Protein AF-A0A8C5X5Y3-F1 (afdb_monomer)

Solvent-accessible surface area (backbone atoms only — not comparable to full-atom values): 11426 Å² total; per-residue (Å²): 142,80,83,82,82,80,83,82,76,79,90,80,77,85,75,78,73,79,72,77,73,82,59,58,38,45,38,22,39,58,51,40,81,77,48,69,37,29,35,30,43,27,36,36,43,47,67,67,50,96,63,86,67,66,28,32,37,38,39,34,30,53,71,82,45,95,70,74,73,45,78,45,68,84,35,77,61,60,58,51,71,52,66,88,44,61,50,64,34,42,34,36,38,32,37,23,27,22,34,99,76,33,73,24,52,59,22,55,72,33,77,51,63,27,33,74,67,75,76,94,61,78,77,92,72,79,76,74,72,75,69,72,82,73,68,80,80,70,86,78,74,79,84,78,72,100,75,85,72,84,81,78,81,80,87,82,83,88,81,86,87,89,88,88,88,90,89,86,85,85,88,88,91,134

Organism: NCBI:txid2593467

Secondary structure (DSSP, 8-state):
--PPPP----------------PPPPPPPPPEEEEE-SSEEEEE-----SSPP-EEEEEEEESSS--PPEEEEEE-SSEEEEESPPTT-EEEEEEEEE-SS-EEEEPPPEEEEPPPPPPSS--TT-------------TT-----TT---------------------------

Structure (mmCIF, N/CA/C/O backbone):
data_AF-A0A8C5X5Y3-F1
#
_entry.id   AF-A0A8C5X5Y3-F1
#
loop_
_atom_site.group_PDB
_atom_site.id
_atom_site.type_symbol
_atom_site.label_atom_id
_atom_site.label_alt_id
_atom_site.label_comp_id
_atom_site.label_asym_id
_atom_site.label_entity_id
_atom_site.label_seq_id
_atom_site.pdbx_PDB_ins_code
_atom_site.Cartn_x
_atom_site.Cartn_y
_atom_site.Cartn_z
_atom_site.occupancy
_atom_site.B_iso_or_equiv
_atom_site.auth_seq_id
_atom_site.auth_comp_id
_atom_site.auth_asym_id
_atom_site.auth_atom_id
_atom_site.pdbx_PDB_model_num
ATOM 1 N N . MET A 1 1 ? -31.604 24.533 70.862 1.00 50.66 1 MET A N 1
ATOM 2 C CA . MET A 1 1 ? -30.794 24.765 69.651 1.00 50.66 1 MET A CA 1
ATOM 3 C C . MET A 1 1 ? -29.778 23.642 69.563 1.00 50.66 1 MET A C 1
ATOM 5 O O . MET A 1 1 ? -28.799 23.689 70.290 1.00 50.66 1 MET A O 1
ATOM 9 N N . ILE A 1 2 ? -30.052 22.590 68.790 1.00 43.81 2 ILE A N 1
ATOM 10 C CA . ILE A 1 2 ? -29.062 21.547 68.492 1.00 43.81 2 ILE A CA 1
ATOM 11 C C . ILE A 1 2 ? -29.231 21.225 67.013 1.00 43.81 2 ILE A C 1
ATOM 13 O O . ILE A 1 2 ? -30.314 20.869 66.554 1.00 43.81 2 ILE A O 1
ATOM 17 N N . THR A 1 3 ? -28.167 21.519 66.286 1.00 41.16 3 THR A N 1
ATOM 18 C CA . THR A 1 3 ? -28.004 21.475 64.841 1.00 41.16 3 THR A CA 1
ATOM 19 C C . THR A 1 3 ? -28.170 20.058 64.298 1.00 41.16 3 THR A C 1
ATOM 21 O O . THR A 1 3 ? -27.731 19.082 64.906 1.00 41.16 3 THR A O 1
ATOM 24 N N . GLY A 1 4 ? -28.854 19.971 63.154 1.00 41.12 4 GLY A N 1
ATOM 25 C CA . GLY A 1 4 ? -29.191 18.732 62.465 1.00 41.12 4 GLY A CA 1
ATOM 26 C C . GLY A 1 4 ? -27.962 17.932 62.046 1.00 41.12 4 GLY A C 1
ATOM 27 O O . GLY A 1 4 ? -26.943 18.483 61.632 1.00 41.12 4 GLY A O 1
ATOM 28 N N . TRP A 1 5 ? -28.085 16.615 62.174 1.00 52.41 5 TRP A N 1
ATOM 29 C CA . TRP A 1 5 ? -27.067 15.654 61.792 1.00 52.41 5 TRP A CA 1
ATOM 30 C C . TRP A 1 5 ? -27.055 15.482 60.273 1.00 52.41 5 TRP A C 1
ATOM 32 O O . TRP A 1 5 ? -28.081 15.278 59.626 1.00 52.41 5 TRP A O 1
ATOM 42 N N . ILE A 1 6 ? -25.854 15.619 59.732 1.00 46.69 6 ILE A N 1
ATOM 43 C CA . ILE A 1 6 ? -25.475 15.571 58.326 1.00 46.69 6 ILE A CA 1
ATOM 44 C C . ILE A 1 6 ? -25.918 14.243 57.701 1.00 46.69 6 ILE A C 1
ATOM 46 O O . ILE A 1 6 ? -25.515 13.172 58.150 1.00 46.69 6 ILE A O 1
ATOM 50 N N . THR A 1 7 ? -26.723 14.302 56.639 1.00 53.56 7 THR A N 1
ATOM 51 C CA . THR A 1 7 ? -26.965 13.138 55.782 1.00 53.56 7 THR A CA 1
ATOM 52 C C . THR A 1 7 ? -25.706 12.893 54.953 1.00 53.56 7 THR A C 1
ATOM 54 O O . THR A 1 7 ? -25.473 13.550 53.941 1.00 53.56 7 THR A O 1
ATOM 57 N N . LEU A 1 8 ? -24.864 11.965 55.409 1.00 58.19 8 LEU A N 1
ATOM 58 C CA . LEU A 1 8 ? -23.764 11.404 54.628 1.00 58.19 8 LEU A CA 1
ATOM 59 C C . LEU A 1 8 ? -24.373 10.528 53.525 1.00 58.19 8 LEU A C 1
ATOM 61 O O . LEU A 1 8 ? -24.633 9.343 53.721 1.00 58.19 8 LEU A O 1
ATOM 65 N N . ILE A 1 9 ? -24.660 11.123 52.366 1.00 56.59 9 ILE A N 1
ATOM 66 C CA . ILE A 1 9 ? -24.988 10.347 51.170 1.00 56.59 9 ILE A CA 1
ATOM 67 C C . ILE A 1 9 ? -23.663 9.849 50.594 1.00 56.59 9 ILE A C 1
ATOM 69 O O . ILE A 1 9 ? -22.873 10.598 50.025 1.00 56.59 9 ILE A O 1
ATOM 73 N N . GLN A 1 10 ? -23.424 8.565 50.824 1.00 57.56 10 GLN A N 1
ATOM 74 C CA . GLN A 1 10 ? -22.341 7.755 50.292 1.00 57.56 10 GLN A CA 1
ATOM 75 C C . GLN A 1 10 ? -22.272 7.883 48.754 1.00 57.56 10 GLN A C 1
ATOM 77 O O . GLN A 1 10 ? -23.167 7.430 48.041 1.00 57.56 10 GLN A O 1
ATOM 82 N N . VAL A 1 11 ? -21.208 8.512 48.241 1.00 61.44 11 VAL A N 1
ATOM 83 C CA . VAL A 1 11 ? -20.912 8.660 46.804 1.00 61.44 11 VAL A CA 1
ATOM 84 C C . VAL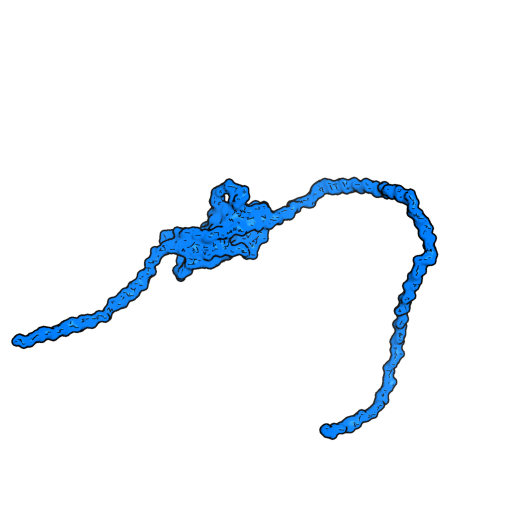 A 1 11 ? -20.383 7.337 46.262 1.00 61.44 11 VAL A C 1
ATOM 86 O O . VAL A 1 11 ? -19.181 7.113 46.276 1.00 61.44 11 VAL A O 1
ATOM 89 N N . HIS A 1 12 ? -21.250 6.437 45.799 1.00 60.22 12 HIS A N 1
ATOM 90 C CA . HIS A 1 12 ? -20.803 5.241 45.075 1.00 60.22 12 HIS A CA 1
ATOM 91 C C . HIS A 1 12 ? -21.733 4.939 43.899 1.00 60.22 12 HIS A C 1
ATOM 93 O O . HIS A 1 12 ? -22.623 4.096 43.970 1.00 60.22 12 HIS A O 1
ATOM 99 N N . HIS A 1 13 ? -21.491 5.644 42.800 1.00 50.34 13 HIS A N 1
ATOM 100 C CA . HIS A 1 13 ? -21.556 5.054 41.469 1.00 50.34 13 HIS A CA 1
ATOM 101 C C . HIS A 1 13 ? -20.656 5.894 40.562 1.00 50.34 13 HIS A C 1
ATOM 103 O O . HIS A 1 13 ? -21.094 6.844 39.916 1.00 50.34 13 HIS A O 1
ATOM 109 N N . THR A 1 14 ? -19.364 5.570 40.551 1.00 48.56 14 THR A N 1
ATOM 110 C CA . THR A 1 14 ? -18.520 5.882 39.400 1.00 48.56 14 THR A CA 1
ATOM 111 C C . THR A 1 14 ? -19.050 5.023 38.264 1.00 48.56 14 THR A C 1
ATOM 113 O O . THR A 1 14 ? -18.725 3.845 38.140 1.00 48.56 14 THR A O 1
ATOM 116 N N . GLN A 1 15 ? -19.962 5.586 37.477 1.00 48.19 15 GLN A N 1
ATOM 117 C CA . GLN A 1 15 ? -20.149 5.086 36.130 1.00 48.19 15 GLN A CA 1
ATOM 118 C C . GLN A 1 15 ? -18.872 5.465 35.387 1.00 48.19 15 GLN A C 1
ATOM 120 O O . GLN A 1 15 ? -18.765 6.566 34.850 1.00 48.19 15 GLN A O 1
ATOM 125 N N . ASP A 1 16 ? -17.891 4.562 35.393 1.00 48.22 16 ASP A N 1
ATOM 126 C CA . ASP A 1 16 ? -16.880 4.539 34.346 1.00 48.22 16 ASP A CA 1
ATOM 127 C C . ASP A 1 16 ? -17.608 4.128 33.068 1.00 48.22 16 ASP A C 1
ATOM 129 O O . ASP A 1 16 ? -17.544 2.991 32.600 1.00 48.22 16 ASP A O 1
ATOM 133 N N . CYS A 1 17 ? -18.351 5.077 32.502 1.00 57.03 17 CYS A N 1
ATOM 134 C CA . CYS A 1 17 ? -18.619 5.072 31.086 1.00 57.03 17 CYS A CA 1
ATOM 135 C C . CYS A 1 17 ? -17.246 5.244 30.448 1.00 57.03 17 CYS A C 1
ATOM 137 O O . CYS A 1 17 ? -16.788 6.362 30.209 1.00 57.03 17 CYS A O 1
ATOM 139 N N . THR A 1 18 ? -16.561 4.128 30.213 1.00 45.91 18 THR A N 1
ATOM 140 C CA . THR A 1 18 ? -15.506 4.051 29.214 1.00 45.91 18 THR A CA 1
ATOM 141 C C . THR A 1 18 ? -16.191 4.324 27.883 1.00 45.91 18 THR A C 1
ATOM 143 O O . THR A 1 18 ? -16.635 3.436 27.165 1.00 45.91 18 THR A O 1
ATOM 146 N N . SER A 1 19 ? -16.383 5.618 27.634 1.00 49.84 19 SER A N 1
ATOM 147 C CA . SER A 1 19 ? -16.840 6.193 26.390 1.00 49.84 19 SER A CA 1
ATOM 148 C C . SER A 1 19 ? -15.829 5.765 25.343 1.00 49.84 19 SER A C 1
ATOM 150 O O . SER A 1 19 ? -14.787 6.394 25.170 1.00 49.84 19 SER A O 1
ATOM 152 N N . SER A 1 20 ? -16.125 4.662 24.664 1.00 57.38 20 SER A N 1
ATOM 153 C CA . SER A 1 20 ? -15.621 4.392 23.332 1.00 57.38 20 SER A CA 1
ATOM 154 C C . SER A 1 20 ? -16.181 5.496 22.441 1.00 57.38 20 SER A C 1
ATOM 156 O O . SER A 1 20 ? -17.205 5.326 21.776 1.00 57.38 20 SER A O 1
ATOM 158 N N . SER A 1 21 ? -15.581 6.684 22.511 1.00 56.94 21 SER A N 1
ATOM 159 C CA . SER A 1 21 ? -15.851 7.757 21.572 1.00 56.94 21 SER A CA 1
ATOM 160 C C . SER A 1 21 ? -15.422 7.229 20.211 1.00 56.94 21 SER A C 1
ATOM 162 O O . SER A 1 21 ? -14.241 7.263 19.876 1.00 56.94 21 SER A O 1
ATOM 164 N N . SER A 1 22 ? -16.365 6.638 19.479 1.00 71.19 22 SER A N 1
ATOM 165 C CA . SER A 1 22 ? -16.097 6.050 18.177 1.00 71.19 22 SER A CA 1
ATOM 166 C C . SER A 1 22 ? -15.804 7.198 17.219 1.00 71.19 22 SER A C 1
ATOM 168 O O . SER A 1 22 ? -16.702 7.914 16.776 1.00 71.19 22 SER A O 1
ATOM 170 N N . SER A 1 23 ? -14.517 7.450 17.008 1.00 88.62 23 SER A N 1
ATOM 171 C CA . SER A 1 23 ? -14.012 8.430 16.061 1.00 88.62 23 SER A CA 1
ATOM 172 C C . SER A 1 23 ? -13.656 7.746 14.746 1.00 88.62 23 SER A C 1
ATOM 174 O O . SER A 1 23 ? -13.578 6.516 14.655 1.00 88.62 23 SER A O 1
ATOM 176 N N . LEU A 1 24 ? -13.389 8.555 13.722 1.00 94.38 24 LEU A N 1
ATOM 177 C CA . LEU A 1 24 ? -12.695 8.057 12.540 1.00 94.38 24 LEU A CA 1
ATOM 178 C C . LEU A 1 24 ? -11.357 7.412 12.949 1.00 94.38 24 LEU A C 1
ATOM 180 O O . LEU A 1 24 ? -10.757 7.838 13.949 1.00 94.38 24 LEU A O 1
ATOM 184 N N . PRO A 1 25 ? -10.881 6.408 12.193 1.00 96.06 25 PRO A N 1
ATOM 185 C CA . PRO A 1 25 ? -9.558 5.841 12.394 1.00 96.06 25 PRO A CA 1
ATOM 186 C C . PRO A 1 25 ? -8.474 6.909 12.263 1.00 96.06 25 PRO A C 1
ATOM 188 O O . PRO A 1 25 ? -8.615 7.885 11.525 1.00 96.06 25 PRO A O 1
ATOM 191 N N . LYS A 1 26 ? -7.357 6.699 12.950 1.00 96.31 26 LYS A N 1
ATOM 192 C CA . LYS A 1 26 ? -6.115 7.436 12.720 1.00 96.31 26 LYS A CA 1
ATOM 193 C C . LYS A 1 26 ? -5.460 6.974 11.421 1.00 96.31 26 LYS A C 1
ATOM 195 O O . LYS A 1 26 ? -5.725 5.866 10.946 1.00 96.31 26 LYS A O 1
ATOM 200 N N . ALA A 1 27 ? -4.573 7.815 10.892 1.00 97.44 27 ALA A N 1
ATOM 201 C CA . ALA A 1 27 ? -3.722 7.449 9.770 1.00 97.44 27 ALA A CA 1
ATOM 202 C C . ALA A 1 27 ? -2.922 6.173 10.107 1.00 97.44 27 ALA A C 1
ATOM 204 O O . ALA A 1 27 ? -2.323 6.109 11.188 1.00 97.44 27 ALA A O 1
ATOM 205 N N . PRO A 1 28 ? -2.901 5.172 9.213 1.00 98.00 28 PRO A N 1
ATOM 206 C CA . PRO A 1 28 ? -1.989 4.042 9.321 1.00 98.00 28 PRO A CA 1
ATOM 207 C C . PRO A 1 28 ? -0.522 4.489 9.337 1.00 98.00 28 PRO A C 1
ATOM 209 O O . PRO A 1 28 ? -0.181 5.601 8.923 1.00 98.00 28 PRO A O 1
ATOM 212 N N . GLY A 1 29 ? 0.364 3.590 9.765 1.00 97.81 29 GLY A N 1
ATOM 213 C CA . GLY A 1 29 ? 1.803 3.797 9.619 1.00 97.81 29 GLY A CA 1
ATOM 214 C C . GLY A 1 29 ? 2.209 3.909 8.146 1.00 97.81 29 GLY A C 1
ATOM 215 O O . GLY A 1 29 ? 1.547 3.353 7.268 1.00 97.81 29 GLY A O 1
ATOM 216 N N . THR A 1 30 ? 3.317 4.604 7.872 1.00 98.19 30 THR A N 1
ATOM 217 C CA . THR A 1 30 ? 3.855 4.735 6.511 1.00 98.19 30 THR A CA 1
ATOM 218 C C . THR A 1 30 ? 4.043 3.349 5.880 1.00 98.19 30 THR A C 1
ATOM 220 O O . THR A 1 30 ? 4.715 2.500 6.478 1.00 98.19 30 THR A O 1
ATOM 223 N N . PRO A 1 31 ? 3.475 3.088 4.691 1.00 98.12 31 PRO A N 1
ATOM 224 C CA . PRO A 1 31 ? 3.623 1.803 4.028 1.00 98.12 31 PRO A CA 1
ATOM 225 C C . PRO A 1 31 ? 5.092 1.505 3.712 1.00 98.12 31 PRO A C 1
ATOM 227 O O . PRO A 1 31 ? 5.836 2.340 3.203 1.00 98.12 31 PRO A O 1
ATOM 230 N N . MET A 1 32 ? 5.502 0.272 3.983 1.00 98.44 32 MET A N 1
ATOM 231 C CA . MET A 1 32 ? 6.825 -0.260 3.685 1.00 98.44 32 MET A CA 1
ATOM 232 C C . MET A 1 32 ? 6.753 -1.180 2.473 1.00 98.44 32 MET A C 1
ATOM 234 O O . MET A 1 32 ? 5.931 -2.094 2.422 1.00 98.44 32 MET A O 1
ATOM 238 N N . VAL A 1 33 ? 7.643 -0.974 1.505 1.00 98.19 33 VAL A N 1
ATOM 239 C CA . VAL A 1 33 ? 7.768 -1.857 0.341 1.00 98.19 33 VAL A CA 1
ATOM 240 C C . VAL A 1 33 ? 8.547 -3.103 0.742 1.00 98.19 33 VAL A C 1
ATOM 242 O O . VAL A 1 33 ? 9.659 -3.007 1.253 1.00 98.19 33 VAL A O 1
ATOM 245 N N . THR A 1 34 ? 7.960 -4.272 0.501 1.00 97.81 34 THR A N 1
ATOM 246 C CA . THR A 1 34 ? 8.563 -5.571 0.845 1.00 97.81 34 THR A CA 1
ATOM 247 C C . THR A 1 34 ? 9.058 -6.321 -0.381 1.00 97.81 34 THR A C 1
ATOM 249 O O . THR A 1 34 ? 10.102 -6.962 -0.323 1.00 97.81 34 THR A O 1
ATOM 252 N N . GLU A 1 35 ? 8.340 -6.224 -1.500 1.00 95.31 35 GLU A N 1
ATOM 253 C CA . GLU A 1 35 ? 8.698 -6.880 -2.756 1.00 95.31 35 GLU A CA 1
ATOM 254 C C . GLU A 1 35 ? 8.331 -5.977 -3.930 1.00 95.31 35 GLU A C 1
ATOM 256 O O . GLU A 1 35 ? 7.309 -5.290 -3.907 1.00 95.31 35 GLU A O 1
ATOM 261 N N . THR A 1 36 ? 9.138 -6.034 -4.983 1.00 96.12 36 THR A N 1
ATOM 262 C CA . THR A 1 36 ? 8.902 -5.289 -6.216 1.00 96.12 36 THR A CA 1
ATOM 263 C C . THR A 1 36 ? 9.195 -6.185 -7.409 1.00 96.12 36 THR A C 1
ATOM 265 O O . THR A 1 36 ? 10.222 -6.861 -7.453 1.00 96.12 36 THR A O 1
ATOM 268 N N . THR A 1 37 ? 8.308 -6.166 -8.398 1.00 95.38 37 THR A N 1
ATOM 269 C CA . THR A 1 37 ? 8.519 -6.782 -9.712 1.00 95.38 37 THR A CA 1
ATOM 270 C C . THR A 1 37 ? 8.475 -5.708 -10.801 1.00 95.38 37 THR A C 1
ATOM 272 O O . THR A 1 37 ? 8.326 -4.518 -10.514 1.00 95.38 37 THR A O 1
ATOM 275 N N . ALA A 1 38 ? 8.591 -6.102 -12.070 1.00 94.62 38 ALA A N 1
ATOM 276 C CA . ALA A 1 38 ? 8.410 -5.171 -13.182 1.00 94.62 38 ALA A CA 1
ATOM 277 C C . ALA A 1 38 ? 6.980 -4.607 -13.272 1.00 94.62 38 ALA A C 1
ATOM 279 O O . ALA A 1 38 ? 6.783 -3.538 -13.831 1.00 94.62 38 ALA A O 1
ATOM 280 N N . THR A 1 39 ? 5.975 -5.295 -12.725 1.00 95.69 39 THR A N 1
ATOM 281 C CA . THR A 1 39 ? 4.561 -4.912 -12.896 1.00 95.69 39 THR A CA 1
ATOM 282 C C . THR A 1 39 ? 3.753 -4.954 -11.603 1.00 95.69 39 THR A C 1
ATOM 284 O O . THR A 1 39 ? 2.524 -4.860 -11.640 1.00 95.69 39 THR A O 1
ATOM 287 N N . SER A 1 40 ? 4.411 -5.132 -10.457 1.00 96.69 40 SER A N 1
ATOM 288 C CA . SER A 1 40 ? 3.757 -5.138 -9.153 1.00 96.69 40 SER A CA 1
ATOM 289 C C . SER A 1 40 ? 4.649 -4.630 -8.027 1.00 96.69 40 SER A C 1
ATOM 291 O O . SER A 1 40 ? 5.874 -4.733 -8.088 1.00 96.69 40 SER A O 1
ATOM 293 N N . ILE A 1 41 ? 4.012 -4.101 -6.985 1.00 98.31 41 ILE A N 1
ATOM 294 C CA . ILE A 1 41 ? 4.644 -3.659 -5.741 1.00 98.31 41 ILE A CA 1
ATOM 295 C C . ILE A 1 41 ? 3.853 -4.258 -4.579 1.00 98.31 41 ILE A C 1
ATOM 297 O O . ILE A 1 41 ? 2.642 -4.061 -4.485 1.00 98.31 41 ILE A O 1
ATOM 301 N N . THR A 1 42 ? 4.532 -4.959 -3.677 1.00 98.38 42 THR A N 1
ATOM 302 C CA . THR A 1 42 ? 3.948 -5.469 -2.435 1.00 98.38 42 THR A CA 1
ATOM 303 C C . THR A 1 42 ? 4.333 -4.565 -1.275 1.00 98.38 42 THR A C 1
ATOM 305 O O . THR A 1 42 ? 5.519 -4.366 -0.998 1.00 98.38 42 THR A O 1
ATOM 308 N N . ILE A 1 43 ? 3.330 -4.053 -0.567 1.00 98.69 43 ILE A N 1
ATOM 309 C CA . ILE A 1 43 ? 3.507 -3.186 0.598 1.00 98.69 43 ILE A CA 1
ATOM 310 C C . ILE A 1 43 ? 2.942 -3.834 1.865 1.00 98.69 43 ILE A C 1
ATOM 312 O O . ILE A 1 43 ? 2.016 -4.648 1.806 1.00 98.69 43 ILE A O 1
ATOM 316 N N . THR A 1 44 ? 3.491 -3.441 3.008 1.00 98.56 44 THR A N 1
ATOM 317 C CA . THR A 1 44 ? 3.001 -3.761 4.354 1.00 98.56 44 THR A CA 1
ATOM 318 C C . THR A 1 44 ? 2.944 -2.497 5.198 1.00 98.56 44 THR A C 1
ATOM 320 O O . THR A 1 44 ? 3.794 -1.630 5.024 1.00 98.56 44 THR A O 1
ATOM 323 N N . TRP A 1 45 ? 2.004 -2.383 6.129 1.00 98.38 45 TRP A N 1
ATOM 324 C CA . TRP A 1 45 ? 1.878 -1.203 6.995 1.00 98.38 45 TRP A CA 1
ATOM 325 C C . TRP A 1 45 ? 1.466 -1.582 8.419 1.00 98.38 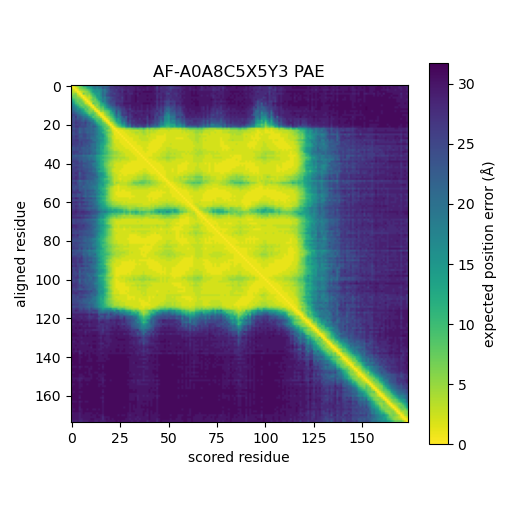45 TRP A C 1
ATOM 327 O O . TRP A 1 45 ? 0.988 -2.687 8.665 1.00 98.38 45 T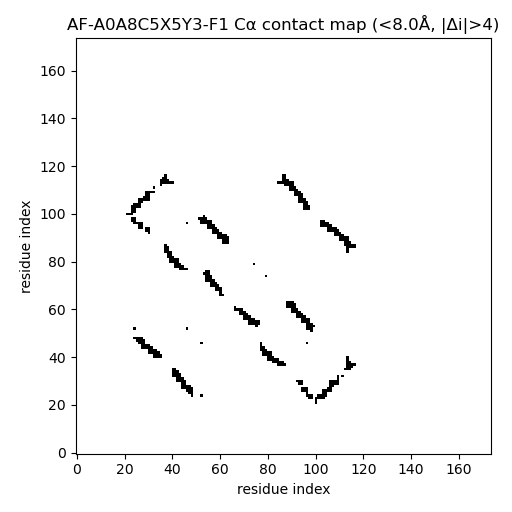RP A O 1
ATOM 337 N N . ASP A 1 46 ? 1.658 -0.662 9.363 1.00 97.88 46 ASP A N 1
ATOM 338 C CA . ASP A 1 46 ? 1.090 -0.779 10.708 1.00 97.88 46 ASP A CA 1
ATOM 339 C C . ASP A 1 46 ? -0.308 -0.151 10.748 1.00 97.88 46 ASP A C 1
ATOM 341 O O . ASP A 1 46 ? -0.560 0.857 10.086 1.00 97.88 46 ASP A O 1
ATOM 345 N N . SER A 1 47 ? -1.221 -0.732 11.529 1.00 96.00 47 SER A N 1
ATOM 346 C CA . SER A 1 47 ? -2.589 -0.211 11.616 1.00 96.00 47 SER A CA 1
ATOM 347 C C . SER A 1 47 ? -2.653 1.183 12.242 1.00 96.00 47 SER A C 1
ATOM 349 O O . SER A 1 47 ? -3.552 1.942 11.894 1.00 96.00 47 SER A O 1
ATOM 351 N N . GLY A 1 48 ? -1.746 1.525 13.168 1.00 93.69 48 GLY A N 1
ATOM 352 C CA . GLY A 1 48 ? -1.751 2.786 13.915 1.00 93.69 48 GLY A CA 1
ATOM 353 C C . GLY A 1 48 ? -2.994 3.018 14.787 1.00 93.69 48 GLY A C 1
ATOM 354 O O . GLY A 1 48 ? -3.146 4.094 15.373 1.00 93.69 48 GLY 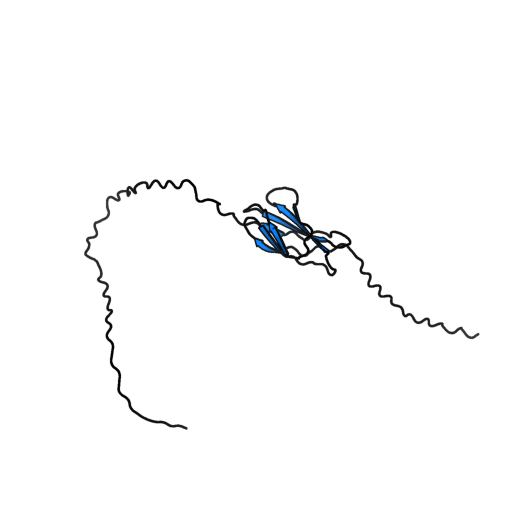A O 1
ATOM 355 N N . ASN A 1 49 ? -3.899 2.039 14.871 1.00 92.81 49 ASN A N 1
ATOM 356 C CA . ASN A 1 49 ? -5.223 2.183 15.462 1.00 92.81 49 ASN A CA 1
ATOM 357 C C . ASN A 1 49 ? -5.386 1.232 16.659 1.00 92.81 49 ASN A C 1
ATOM 359 O O . ASN A 1 49 ? -5.136 0.036 16.520 1.00 92.81 49 ASN A O 1
ATOM 363 N N . PRO A 1 50 ? -5.792 1.742 17.839 1.00 88.69 50 PRO A N 1
ATOM 364 C CA . PRO A 1 50 ? -6.038 0.898 19.008 1.00 88.69 50 PRO A CA 1
ATOM 365 C C . PRO A 1 50 ? -7.317 0.064 18.856 1.00 88.69 50 PRO A C 1
ATOM 367 O O . PRO A 1 50 ? -7.392 -1.047 19.376 1.00 88.69 50 PRO A O 1
ATOM 370 N N . ASP A 1 51 ? -8.303 0.604 18.140 1.00 88.44 51 ASP A N 1
ATOM 371 C CA . ASP A 1 51 ? -9.585 -0.040 17.885 1.00 88.44 51 ASP A CA 1
ATOM 372 C C . ASP A 1 51 ? -9.567 -0.825 16.561 1.00 88.44 51 ASP A C 1
ATOM 374 O O . ASP A 1 51 ? -8.803 -0.488 15.649 1.00 88.44 51 ASP A O 1
ATOM 378 N N . PRO A 1 52 ? -10.430 -1.849 16.410 1.00 89.88 52 PRO A N 1
ATOM 379 C CA . PRO A 1 52 ? -10.513 -2.636 15.186 1.00 89.88 52 PRO A CA 1
ATOM 380 C C . PRO A 1 52 ? -10.835 -1.786 13.948 1.00 89.88 52 PRO A C 1
ATOM 382 O O . PRO A 1 52 ? -11.841 -1.076 13.895 1.00 89.88 52 PRO A O 1
ATOM 385 N N . VAL A 1 53 ? -10.000 -1.924 12.919 1.00 95.69 53 VAL A N 1
ATOM 386 C CA . VAL A 1 53 ? -10.225 -1.373 11.576 1.00 95.69 53 VAL A CA 1
ATOM 387 C C . VAL A 1 53 ? -11.024 -2.389 10.754 1.00 95.69 53 VAL A C 1
ATOM 389 O O . VAL A 1 53 ? -10.724 -3.581 10.787 1.00 95.69 53 VAL A O 1
ATOM 392 N N . SER A 1 54 ? -12.043 -1.934 10.022 1.00 96.88 54 SER A N 1
ATOM 393 C CA . SER A 1 54 ? -12.880 -2.785 9.166 1.00 96.88 54 SER A CA 1
ATOM 394 C C . SER A 1 54 ? -12.159 -3.180 7.876 1.00 96.88 54 SER A C 1
ATOM 396 O O . SER A 1 54 ? -12.129 -4.357 7.528 1.00 96.88 54 SER A O 1
ATOM 398 N N . TYR A 1 55 ? -11.572 -2.207 7.178 1.00 98.31 55 TYR A N 1
ATOM 399 C CA . TYR A 1 55 ? -10.765 -2.426 5.978 1.00 98.31 55 TYR A CA 1
ATOM 400 C C . TYR A 1 55 ? -9.842 -1.231 5.713 1.00 98.31 55 TYR A C 1
ATOM 402 O O . TYR A 1 55 ? -9.929 -0.194 6.373 1.00 98.31 55 TYR A O 1
ATOM 410 N N . TYR A 1 56 ? -8.947 -1.385 4.745 1.00 98.62 56 TYR A N 1
ATOM 411 C CA . TYR A 1 56 ? -8.026 -0.357 4.286 1.00 98.62 56 TYR A CA 1
ATOM 412 C C . TYR A 1 56 ? -8.320 0.032 2.840 1.00 98.62 56 TYR A C 1
ATOM 414 O O . TYR A 1 56 ? -8.756 -0.789 2.028 1.00 98.62 56 TYR A O 1
ATOM 422 N N . VAL A 1 57 ? -8.025 1.290 2.534 1.00 98.62 57 VAL A N 1
ATOM 423 C CA . VAL A 1 57 ? -8.037 1.853 1.187 1.00 98.62 57 VAL A CA 1
ATOM 424 C C . VAL A 1 57 ? -6.601 2.201 0.815 1.00 98.62 57 VAL A C 1
ATOM 426 O O . VAL A 1 57 ? -5.920 2.892 1.569 1.00 98.62 57 VAL A O 1
ATOM 429 N N . ILE A 1 58 ? -6.130 1.712 -0.329 1.00 98.62 58 ILE A N 1
ATOM 430 C CA . ILE A 1 58 ? -4.826 2.067 -0.893 1.00 98.62 58 ILE A CA 1
ATOM 431 C C . ILE A 1 58 ? -5.054 3.004 -2.066 1.00 98.62 58 ILE A C 1
ATOM 433 O O . ILE A 1 58 ? -5.726 2.646 -3.034 1.00 98.62 58 ILE A O 1
ATOM 437 N N . GLU A 1 59 ? -4.419 4.165 -2.005 1.00 98.31 59 GLU A N 1
ATOM 438 C CA . GLU A 1 59 ? -4.382 5.131 -3.095 1.00 98.31 59 GLU A CA 1
ATOM 439 C C . GLU A 1 59 ? -2.971 5.147 -3.677 1.00 98.31 59 GLU A C 1
ATOM 441 O O . GLU A 1 59 ? -1.985 5.170 -2.942 1.00 98.31 59 GLU A O 1
ATOM 446 N N . TYR A 1 60 ? -2.842 5.105 -5.001 1.00 97.94 60 TYR A N 1
ATOM 447 C CA . TYR A 1 60 ? -1.541 5.166 -5.661 1.00 97.94 60 TYR A CA 1
ATOM 448 C C . TYR A 1 60 ? -1.617 5.900 -6.993 1.00 97.94 60 TYR A C 1
ATOM 450 O O . TYR A 1 60 ? -2.622 5.843 -7.698 1.00 97.94 60 TYR A O 1
ATOM 458 N N . LYS A 1 61 ? -0.534 6.572 -7.374 1.00 96.88 61 LYS A N 1
ATOM 459 C CA . LYS A 1 61 ? -0.407 7.218 -8.687 1.00 96.88 61 LYS A CA 1
ATOM 460 C C . LYS A 1 61 ? 1.020 7.133 -9.199 1.00 96.88 61 LYS A C 1
ATOM 462 O O . LYS A 1 61 ? 1.952 6.925 -8.422 1.00 96.88 61 LYS A O 1
ATOM 467 N N . SER A 1 62 ? 1.197 7.293 -10.508 1.00 96.31 62 SER A N 1
ATOM 468 C CA . SER A 1 62 ? 2.541 7.463 -11.057 1.00 96.31 62 SER A CA 1
ATOM 469 C C . SER A 1 62 ? 3.119 8.792 -10.574 1.00 96.31 62 SER A C 1
ATOM 471 O O . SER A 1 62 ? 2.423 9.802 -10.543 1.00 96.31 62 SER A O 1
ATOM 473 N N . LYS A 1 63 ? 4.398 8.795 -10.204 1.00 94.75 63 LYS A N 1
ATOM 474 C CA . LYS A 1 63 ? 5.130 10.025 -9.881 1.00 94.75 63 LYS A CA 1
ATOM 475 C C . LYS A 1 63 ? 5.704 10.690 -11.133 1.00 94.75 63 LYS A C 1
ATOM 477 O O . LYS A 1 63 ? 5.898 11.900 -11.167 1.00 94.75 63 LYS A O 1
ATOM 482 N N . SER A 1 64 ? 5.985 9.892 -12.163 1.00 89.50 64 SER A N 1
ATOM 483 C CA . SER A 1 64 ? 6.550 10.364 -13.432 1.00 89.50 64 SER A CA 1
ATOM 484 C C . SER A 1 64 ? 5.494 10.928 -14.384 1.00 89.50 64 SER A C 1
ATOM 486 O O . SER A 1 64 ? 5.834 11.698 -15.277 1.00 89.50 64 SER A O 1
ATOM 488 N N . GLN A 1 65 ? 4.232 10.530 -14.219 1.00 88.38 65 GLN A N 1
ATOM 489 C CA . GLN A 1 65 ? 3.108 10.995 -15.024 1.00 88.38 65 GLN A CA 1
ATOM 490 C C . GLN A 1 65 ? 2.075 11.629 -14.106 1.00 88.38 65 GLN A C 1
ATOM 492 O O . GLN A 1 65 ? 1.618 10.984 -13.166 1.00 88.38 65 GLN A O 1
ATOM 497 N N . ASP A 1 66 ? 1.694 12.870 -14.395 1.00 85.31 66 ASP A N 1
ATOM 498 C CA . ASP A 1 66 ? 0.579 13.487 -13.690 1.00 85.31 66 ASP A CA 1
ATOM 499 C C . ASP A 1 66 ? -0.729 12.822 -14.142 1.00 85.31 66 ASP A C 1
ATOM 501 O O . ASP A 1 66 ? -0.982 12.651 -15.338 1.00 85.31 66 ASP A O 1
ATOM 505 N N . GLY A 1 67 ? -1.526 12.368 -13.184 1.00 88.00 67 GLY A N 1
ATOM 506 C CA . GLY A 1 67 ? -2.683 11.521 -13.435 1.00 88.00 67 GLY A CA 1
ATOM 507 C C . GLY A 1 67 ? -3.502 11.279 -12.169 1.00 88.00 67 GLY A C 1
ATOM 508 O O . GLY A 1 67 ? -3.048 11.588 -11.063 1.00 88.00 67 GLY A O 1
ATOM 509 N N . PRO A 1 68 ? -4.727 10.743 -12.311 1.00 92.25 68 PRO A N 1
ATOM 510 C CA . PRO A 1 68 ? -5.594 10.496 -11.170 1.00 92.25 68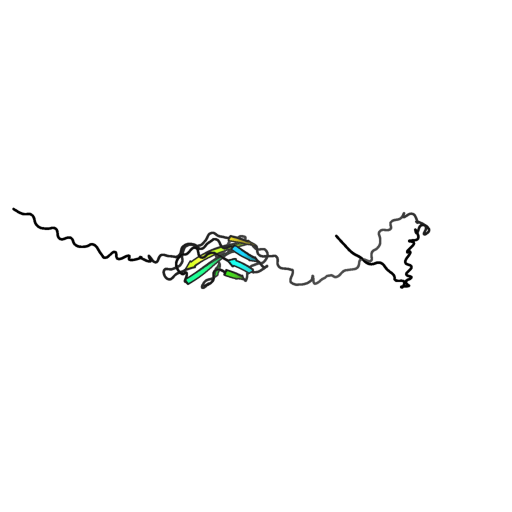 PRO A CA 1
ATOM 511 C C . PRO A 1 68 ? -5.016 9.408 -10.260 1.00 92.25 68 PRO A C 1
ATOM 513 O O . PRO A 1 68 ? -4.332 8.488 -10.718 1.00 92.25 68 PRO A O 1
ATOM 516 N N . TYR A 1 69 ? -5.357 9.486 -8.975 1.00 94.81 69 TYR A N 1
ATOM 517 C CA . TYR A 1 69 ? -5.138 8.382 -8.048 1.00 94.81 69 TYR A CA 1
ATOM 518 C C . TYR A 1 69 ? -5.942 7.164 -8.497 1.00 94.81 69 TYR A C 1
ATOM 520 O O . TYR A 1 69 ? -7.111 7.262 -8.873 1.00 94.81 69 TYR A O 1
ATOM 528 N N . GLN A 1 70 ? -5.301 6.006 -8.447 1.00 97.31 70 GLN A N 1
ATOM 529 C CA . GLN A 1 70 ? -5.965 4.720 -8.508 1.00 97.31 70 GLN A CA 1
ATOM 530 C C . GLN A 1 70 ? -6.219 4.219 -7.094 1.00 97.31 70 GLN A C 1
ATOM 532 O O . GLN A 1 70 ? -5.391 4.410 -6.206 1.00 97.31 70 GLN A O 1
ATOM 537 N N . ILE A 1 71 ? -7.367 3.573 -6.909 1.00 97.88 71 ILE A N 1
ATOM 538 C CA . ILE A 1 71 ? -7.878 3.190 -5.595 1.00 97.88 71 ILE A CA 1
ATOM 539 C C . ILE A 1 71 ? -8.056 1.670 -5.547 1.00 97.88 71 ILE A C 1
ATOM 541 O O . ILE A 1 71 ? -8.545 1.052 -6.501 1.00 97.88 71 ILE A O 1
ATOM 545 N N . LYS A 1 72 ? -7.636 1.060 -4.437 1.00 98.00 72 LYS A N 1
ATOM 546 C CA . LYS A 1 72 ? -7.989 -0.309 -4.041 1.00 98.00 72 LYS A CA 1
ATOM 547 C C . LYS A 1 72 ? -8.666 -0.264 -2.680 1.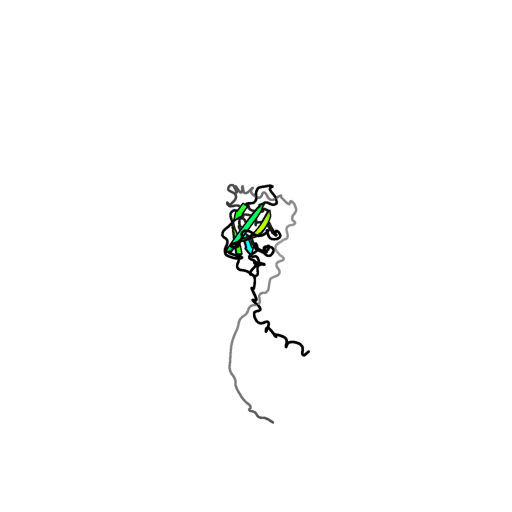00 98.00 72 LYS A C 1
ATOM 549 O O . LYS A 1 72 ? -8.110 0.311 -1.753 1.00 98.00 72 LYS A O 1
ATOM 554 N N . GLU A 1 73 ? -9.833 -0.879 -2.579 1.00 97.38 73 GLU A N 1
ATOM 555 C CA . GLU A 1 73 ? -10.667 -0.893 -1.373 1.00 97.38 73 GLU A CA 1
ATOM 556 C C . GLU A 1 73 ? -10.856 -2.328 -0.865 1.00 97.38 73 GLU A C 1
ATOM 558 O O . GLU A 1 73 ? -10.335 -3.276 -1.459 1.00 97.38 73 GLU A O 1
ATOM 563 N N . ASP A 1 74 ? -11.590 -2.476 0.240 1.00 97.56 74 ASP A N 1
ATOM 564 C CA . ASP A 1 74 ? -11.957 -3.761 0.850 1.00 97.56 74 ASP A CA 1
ATOM 565 C C . ASP A 1 74 ? -10.765 -4.642 1.262 1.00 97.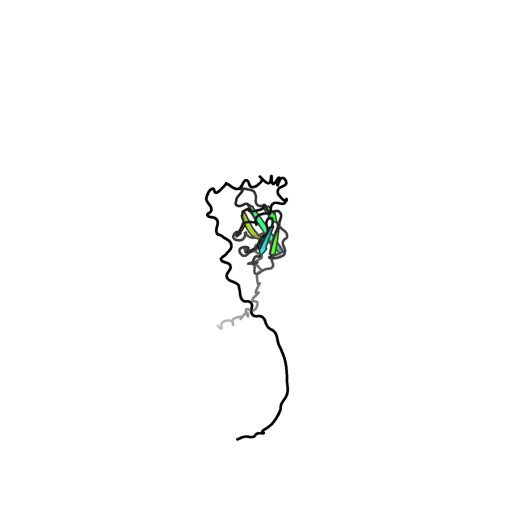56 74 ASP A C 1
ATOM 567 O O . ASP A 1 74 ? -10.844 -5.872 1.315 1.00 97.56 74 ASP A O 1
ATOM 571 N N . ILE A 1 75 ? -9.632 -4.020 1.591 1.00 98.00 75 ILE A N 1
ATOM 572 C CA . ILE A 1 75 ? -8.433 -4.741 2.015 1.00 98.00 75 ILE A CA 1
ATOM 573 C C . ILE A 1 75 ? -8.510 -4.988 3.519 1.00 98.00 75 ILE A C 1
ATOM 575 O O . ILE A 1 75 ? -8.405 -4.061 4.313 1.00 98.00 75 ILE A O 1
ATOM 579 N N . THR A 1 76 ? -8.659 -6.241 3.936 1.00 97.50 76 THR A N 1
ATOM 580 C CA . THR A 1 76 ? -8.821 -6.601 5.359 1.00 97.50 76 THR A CA 1
ATOM 581 C C . THR A 1 76 ? -7.506 -6.958 6.061 1.00 97.50 76 THR A C 1
ATOM 583 O O . THR A 1 76 ? -7.501 -7.280 7.246 1.00 97.50 76 THR A O 1
ATOM 586 N N . THR A 1 77 ? -6.381 -6.937 5.342 1.00 97.44 77 THR A N 1
ATOM 587 C CA . THR A 1 77 ? -5.041 -7.281 5.844 1.00 97.44 77 THR A CA 1
ATOM 588 C C . THR A 1 77 ? -4.098 -6.087 5.786 1.00 97.44 77 THR A C 1
ATOM 590 O O . THR A 1 77 ? -4.285 -5.177 4.993 1.00 97.44 77 THR A O 1
ATOM 593 N N . THR A 1 78 ? -3.015 -6.119 6.562 1.00 97.81 78 THR A N 1
ATOM 594 C CA . THR A 1 78 ? -1.962 -5.083 6.559 1.00 97.81 78 THR A CA 1
ATOM 595 C C . THR A 1 78 ? -0.831 -5.356 5.558 1.00 97.81 78 THR A C 1
ATOM 597 O O . THR A 1 78 ? 0.302 -4.900 5.715 1.00 97.81 78 THR A O 1
ATOM 600 N N . ARG A 1 79 ? -1.132 -6.149 4.525 1.00 98.19 79 ARG A N 1
ATOM 601 C CA . ARG A 1 79 ? -0.248 -6.493 3.407 1.00 98.19 79 ARG A CA 1
ATOM 602 C C . ARG A 1 79 ? -1.075 -6.558 2.136 1.00 98.19 79 ARG A C 1
ATOM 604 O O . ARG A 1 79 ? -2.141 -7.174 2.146 1.00 98.19 79 ARG A O 1
ATOM 611 N N . TYR A 1 80 ? -0.569 -5.981 1.051 1.00 98.50 80 TYR A N 1
ATOM 612 C CA . TYR A 1 80 ? -1.241 -6.010 -0.246 1.00 98.50 80 TYR A CA 1
ATOM 613 C C . TYR A 1 80 ? -0.247 -5.910 -1.409 1.00 98.50 80 TYR A C 1
ATOM 615 O O . TYR A 1 80 ? 0.778 -5.239 -1.289 1.00 98.50 80 TYR A O 1
ATOM 623 N N . SER A 1 81 ? -0.553 -6.569 -2.533 1.00 98.25 81 SER A N 1
ATOM 624 C CA . SER A 1 81 ? 0.240 -6.499 -3.768 1.00 98.25 81 SER A CA 1
ATOM 625 C C . SER A 1 81 ? -0.523 -5.739 -4.851 1.00 98.25 81 SER A C 1
ATOM 627 O O . SER A 1 81 ? -1.543 -6.200 -5.365 1.00 98.25 81 SER A O 1
ATOM 629 N N . ILE A 1 82 ? -0.027 -4.552 -5.191 1.00 98.19 82 ILE A N 1
ATOM 630 C CA . ILE A 1 82 ? -0.561 -3.707 -6.255 1.00 98.19 82 ILE A CA 1
ATOM 631 C C . ILE A 1 82 ? 0.007 -4.225 -7.575 1.00 98.19 82 ILE A C 1
ATOM 633 O O . ILE A 1 82 ? 1.203 -4.098 -7.817 1.00 98.19 82 ILE A O 1
ATOM 637 N N . GLY A 1 83 ? -0.831 -4.835 -8.412 1.00 96.38 83 GLY A N 1
ATOM 638 C CA . GLY A 1 83 ? -0.457 -5.321 -9.744 1.00 96.38 83 GLY A CA 1
ATOM 639 C C . GLY A 1 83 ? -0.899 -4.396 -10.881 1.00 96.38 83 GLY A C 1
ATOM 640 O O . GLY A 1 83 ? -1.616 -3.421 -10.662 1.00 96.38 83 GLY A O 1
ATOM 641 N N . GLY A 1 84 ? -0.507 -4.740 -12.110 1.00 95.00 84 GLY A N 1
ATOM 642 C CA . GLY A 1 84 ? -0.886 -3.992 -13.317 1.00 95.00 84 GLY A CA 1
ATOM 643 C C . GLY A 1 84 ? -0.124 -2.677 -13.489 1.00 95.00 84 GLY A C 1
ATOM 644 O O . GLY A 1 84 ? -0.628 -1.752 -14.119 1.00 95.00 84 GLY A O 1
ATOM 645 N N . LEU A 1 85 ? 1.068 -2.586 -12.902 1.00 95.75 85 LEU A N 1
ATOM 646 C CA . LEU A 1 85 ? 1.917 -1.404 -12.964 1.00 95.75 85 LEU A CA 1
ATOM 647 C C . LEU A 1 85 ? 2.811 -1.424 -14.206 1.00 95.75 85 LEU A C 1
ATOM 649 O O . LEU A 1 85 ? 3.157 -2.487 -14.724 1.00 95.75 85 LEU A O 1
ATOM 653 N N . SER A 1 86 ? 3.215 -0.240 -14.655 1.00 94.75 86 SER A N 1
ATOM 654 C CA . SER A 1 86 ? 4.165 -0.080 -15.754 1.00 94.75 86 SER A CA 1
ATOM 655 C C . SER A 1 86 ? 5.586 -0.428 -15.292 1.00 94.75 86 SER A C 1
ATOM 657 O O . SER A 1 86 ? 5.968 -0.019 -14.192 1.00 94.75 86 SER A O 1
ATOM 659 N N . PRO A 1 87 ? 6.396 -1.123 -16.110 1.00 95.31 87 PRO A N 1
ATOM 660 C CA . PRO A 1 87 ? 7.814 -1.355 -15.831 1.00 95.31 87 PRO A CA 1
ATOM 661 C C . PRO A 1 87 ? 8.628 -0.072 -15.719 1.00 95.31 87 PRO A C 1
ATOM 663 O O . PRO A 1 87 ? 8.296 0.939 -16.343 1.00 95.31 87 PRO A O 1
ATOM 666 N N . ASN A 1 88 ? 9.709 -0.130 -14.937 1.00 94.81 88 ASN A N 1
ATOM 667 C CA . ASN A 1 88 ? 10.659 0.964 -14.721 1.00 94.81 88 ASN A CA 1
ATOM 668 C C . ASN A 1 88 ? 9.978 2.323 -14.444 1.00 94.81 88 ASN A C 1
ATOM 670 O O . ASN A 1 88 ? 10.374 3.358 -14.977 1.00 94.81 88 ASN A O 1
ATOM 674 N N . SER A 1 89 ? 8.911 2.313 -13.645 1.00 95.19 89 SER A N 1
ATOM 675 C CA . SER A 1 89 ? 8.061 3.478 -13.390 1.00 95.19 89 SER A CA 1
ATOM 676 C C . SER A 1 89 ? 7.964 3.758 -11.895 1.00 95.19 89 SER A C 1
ATOM 678 O O . SER A 1 89 ? 7.858 2.835 -11.087 1.00 95.19 89 SER A O 1
ATOM 680 N N . GLU A 1 90 ? 8.022 5.037 -11.519 1.00 96.88 90 GLU A N 1
ATOM 681 C CA . GLU A 1 90 ? 7.868 5.463 -10.126 1.00 96.88 90 GLU A CA 1
ATOM 682 C C . GLU A 1 90 ? 6.397 5.620 -9.753 1.00 96.88 90 GLU A C 1
ATOM 684 O O . GLU A 1 90 ? 5.617 6.225 -10.495 1.00 96.88 90 GLU A O 1
ATOM 689 N N . TYR A 1 91 ? 6.053 5.123 -8.569 1.00 97.56 91 TYR A N 1
ATOM 690 C CA . TYR A 1 91 ? 4.736 5.226 -7.963 1.00 97.56 91 TYR A CA 1
ATOM 691 C C . TYR A 1 91 ? 4.841 5.816 -6.564 1.00 97.56 91 TYR A C 1
ATOM 693 O O . TYR A 1 91 ? 5.777 5.520 -5.822 1.00 97.56 91 TYR A O 1
ATOM 701 N N . GLU A 1 92 ? 3.857 6.636 -6.223 1.00 98.00 92 GLU A N 1
ATOM 702 C CA . GLU A 1 92 ? 3.630 7.153 -4.881 1.00 98.00 92 GLU A CA 1
ATOM 703 C C . GLU A 1 92 ? 2.363 6.499 -4.320 1.00 98.00 92 GLU A C 1
ATOM 705 O O . GLU A 1 92 ? 1.375 6.365 -5.049 1.00 98.00 92 GLU A O 1
ATOM 710 N N . ILE A 1 93 ? 2.427 6.012 -3.078 1.00 98.50 93 ILE A N 1
ATOM 711 C CA . ILE A 1 93 ? 1.418 5.127 -2.483 1.00 98.50 93 ILE A CA 1
ATOM 712 C C . ILE A 1 93 ? 1.060 5.602 -1.068 1.00 98.50 93 ILE A C 1
ATOM 714 O O . ILE A 1 93 ? 1.957 5.847 -0.260 1.00 98.50 93 ILE A O 1
ATOM 718 N N . TRP A 1 94 ? -0.238 5.652 -0.766 1.00 98.44 94 TRP A N 1
ATOM 719 C CA . TRP A 1 94 ? -0.835 6.001 0.527 1.00 98.44 94 TRP A CA 1
ATOM 720 C C . TRP A 1 94 ? -1.780 4.899 0.998 1.00 98.44 94 TRP A C 1
ATOM 722 O O . TRP A 1 94 ? -2.346 4.162 0.187 1.00 98.44 94 TRP A O 1
ATOM 732 N N . VAL A 1 95 ? -1.989 4.821 2.312 1.00 98.56 95 VAL A N 1
ATOM 733 C CA . VAL A 1 95 ? -2.951 3.899 2.923 1.00 98.56 95 VAL A CA 1
ATOM 734 C C . VAL A 1 95 ? -3.857 4.659 3.887 1.00 98.56 95 VAL A C 1
ATOM 736 O O . VAL A 1 95 ? -3.372 5.403 4.732 1.00 98.56 95 VAL A O 1
ATOM 739 N N . SER A 1 96 ? -5.164 4.433 3.802 1.00 98.44 96 SER A N 1
ATOM 740 C CA . SER A 1 96 ? -6.174 4.947 4.734 1.00 98.44 96 SER A CA 1
ATOM 741 C C . SER A 1 96 ? -6.860 3.784 5.455 1.00 98.44 96 SER A C 1
ATOM 743 O O . SER A 1 96 ? -7.113 2.740 4.854 1.00 98.44 96 SER A O 1
ATOM 745 N N . ALA A 1 97 ? -7.179 3.951 6.740 1.00 98.19 97 ALA A N 1
ATOM 746 C CA . ALA A 1 97 ? -7.973 2.988 7.509 1.00 98.19 97 ALA A CA 1
ATOM 747 C C . ALA A 1 97 ? -9.459 3.374 7.507 1.00 98.19 97 ALA A C 1
ATOM 749 O O . ALA A 1 97 ? -9.796 4.557 7.568 1.00 98.19 97 ALA A O 1
ATOM 750 N N . VAL A 1 98 ? -10.344 2.376 7.492 1.00 97.62 98 VAL A N 1
ATOM 751 C CA . VAL A 1 98 ? -11.801 2.556 7.527 1.00 97.62 98 VAL A CA 1
ATOM 752 C C . VAL A 1 98 ? -12.412 1.732 8.654 1.00 97.62 98 VAL A C 1
ATOM 754 O O . VAL A 1 98 ? -12.113 0.548 8.793 1.00 97.62 98 VAL A O 1
ATOM 757 N N . ASN A 1 99 ? -13.283 2.342 9.457 1.00 95.44 99 ASN A N 1
ATOM 758 C CA . ASN A 1 99 ? -14.103 1.653 10.460 1.00 95.44 99 ASN A CA 1
ATOM 759 C C . ASN A 1 99 ? -15.600 1.946 10.240 1.00 95.44 99 ASN A C 1
ATOM 761 O O . ASN A 1 99 ? -15.985 2.556 9.244 1.00 95.44 99 ASN A O 1
ATOM 765 N N . SER A 1 100 ? -16.455 1.550 11.188 1.00 94.25 100 SER A N 1
ATOM 766 C CA . SER A 1 100 ? -17.906 1.786 11.132 1.00 94.25 100 SER A CA 1
ATOM 767 C C . SER A 1 100 ? -18.323 3.262 11.093 1.00 94.25 100 SER A C 1
ATOM 769 O O . SER A 1 100 ? -19.466 3.550 10.750 1.00 94.25 100 SER A O 1
ATOM 771 N N . ILE A 1 101 ? -17.440 4.189 11.477 1.00 94.19 101 ILE A N 1
ATOM 772 C CA . ILE A 1 101 ? -17.681 5.637 11.403 1.00 94.19 101 ILE A CA 1
ATOM 773 C C . ILE A 1 101 ? -17.339 6.169 10.013 1.00 94.19 101 ILE A C 1
ATOM 775 O O . ILE A 1 101 ? -18.029 7.051 9.508 1.00 94.19 101 ILE A O 1
ATOM 779 N N . GLY A 1 102 ? -16.293 5.628 9.390 1.00 94.88 102 GLY A N 1
ATOM 780 C CA . GLY A 1 102 ? -15.885 5.980 8.037 1.00 94.88 102 GLY A CA 1
ATOM 781 C C . GLY A 1 102 ? -14.378 5.897 7.828 1.00 94.88 102 GLY A C 1
ATOM 782 O O . GLY A 1 102 ? -13.647 5.273 8.603 1.00 94.88 102 GLY A O 1
ATOM 783 N N . GLN A 1 103 ? -13.924 6.528 6.746 1.00 97.31 103 GLN A N 1
ATOM 784 C CA . GLN A 1 103 ? -12.523 6.568 6.340 1.00 97.31 103 GLN A CA 1
ATOM 785 C C . GLN A 1 103 ? -11.761 7.669 7.087 1.00 97.31 103 GLN A C 1
ATOM 787 O O . GLN A 1 103 ? -12.179 8.827 7.115 1.00 97.31 103 GLN A O 1
ATOM 792 N N . GLY A 1 104 ? -10.643 7.287 7.702 1.00 96.94 104 GLY A N 1
ATOM 793 C CA . GLY A 1 104 ? -9.696 8.199 8.336 1.00 96.94 104 GLY A CA 1
ATOM 794 C C . GLY A 1 104 ? -8.777 8.907 7.331 1.00 96.94 104 GLY A C 1
ATOM 795 O O . GLY A 1 104 ? -8.860 8.663 6.127 1.00 96.94 104 GLY A O 1
ATOM 796 N N . PRO A 1 105 ? -7.878 9.785 7.809 1.00 97.56 105 PRO A N 1
ATOM 797 C CA . PRO A 1 105 ? -6.879 10.422 6.957 1.00 97.56 105 PRO A CA 1
ATOM 798 C C . PRO A 1 105 ? -5.876 9.399 6.386 1.00 97.56 105 PRO A C 1
ATOM 800 O O . PRO A 1 105 ? -5.635 8.362 7.018 1.00 97.56 105 PRO A O 1
ATOM 803 N N . PRO A 1 106 ? -5.254 9.700 5.230 1.00 97.69 106 PRO A N 1
ATOM 804 C CA . PRO A 1 106 ? -4.214 8.856 4.657 1.00 97.69 106 PRO A CA 1
ATOM 805 C C . PRO A 1 106 ? -2.928 8.894 5.491 1.00 97.69 106 PRO A C 1
ATOM 807 O O . PRO A 1 106 ? -2.651 9.858 6.207 1.00 97.69 106 PRO A O 1
ATOM 810 N N . SER A 1 107 ? -2.128 7.837 5.366 1.00 98.44 107 SER A N 1
ATOM 811 C CA . SER A 1 107 ? -0.754 7.766 5.863 1.00 98.44 107 SER A CA 1
ATOM 812 C C . SER A 1 107 ? 0.158 8.781 5.166 1.00 98.44 107 SER A C 1
ATOM 814 O O . SER A 1 107 ? -0.188 9.351 4.133 1.00 98.44 107 SER A O 1
ATOM 816 N N . GLU A 1 108 ? 1.387 8.929 5.659 1.00 98.00 108 GLU A N 1
ATOM 817 C CA . GLU A 1 108 ? 2.474 9.455 4.824 1.00 98.00 108 GLU A CA 1
ATOM 818 C C . GLU A 1 108 ? 2.672 8.567 3.587 1.00 98.00 108 GLU A C 1
ATOM 820 O O . GLU A 1 108 ? 2.389 7.361 3.626 1.00 98.00 108 GLU A O 1
ATOM 825 N N . SER A 1 109 ? 3.162 9.155 2.495 1.00 97.44 109 SER A N 1
ATOM 826 C CA . SER A 1 109 ? 3.375 8.421 1.251 1.00 97.44 109 SER A CA 1
ATOM 827 C C . SER A 1 109 ? 4.682 7.635 1.257 1.00 97.44 109 SER A C 1
ATOM 829 O O . SER A 1 109 ? 5.667 8.010 1.897 1.00 97.44 109 SER A O 1
ATOM 831 N N . VAL A 1 110 ? 4.714 6.544 0.492 1.00 98.25 110 VAL A N 1
ATOM 832 C CA . VAL A 1 110 ? 5.964 5.891 0.092 1.00 98.25 110 VAL A CA 1
ATOM 833 C C . VAL A 1 110 ? 6.137 6.000 -1.415 1.00 98.25 110 VAL A C 1
ATOM 835 O O . VAL A 1 110 ? 5.200 5.773 -2.181 1.00 98.25 110 VAL A O 1
ATOM 838 N N . VAL A 1 111 ? 7.354 6.332 -1.844 1.00 97.75 111 VAL A N 1
ATOM 839 C CA . VAL A 1 111 ? 7.736 6.358 -3.258 1.00 97.75 111 VAL A CA 1
ATOM 840 C C . VAL A 1 111 ? 8.617 5.156 -3.556 1.00 97.75 111 VAL A C 1
ATOM 842 O O . VAL A 1 111 ? 9.594 4.902 -2.855 1.00 97.75 111 VAL A O 1
ATOM 845 N N . THR A 1 112 ? 8.304 4.433 -4.624 1.00 97.25 112 THR A N 1
ATOM 846 C CA . THR A 1 112 ? 9.113 3.302 -5.089 1.00 97.25 112 THR A CA 1
ATOM 847 C C . THR A 1 112 ? 9.026 3.150 -6.603 1.00 97.25 112 THR A C 1
ATOM 849 O O . THR A 1 112 ? 8.140 3.716 -7.243 1.00 97.25 112 THR A O 1
ATOM 852 N N . ARG A 1 113 ? 9.959 2.401 -7.192 1.00 96.94 113 ARG A N 1
ATOM 853 C CA . ARG A 1 113 ? 10.045 2.172 -8.635 1.00 96.94 113 ARG A CA 1
ATOM 854 C C . ARG A 1 113 ? 9.899 0.691 -8.946 1.00 96.94 113 ARG A C 1
ATOM 856 O O . ARG A 1 113 ? 10.569 -0.124 -8.320 1.00 96.94 113 ARG A O 1
ATOM 863 N N . THR A 1 114 ? 9.069 0.354 -9.928 1.00 96.56 114 THR A N 1
ATOM 864 C CA . THR A 1 114 ? 8.969 -1.012 -10.461 1.00 96.56 114 THR A CA 1
ATOM 865 C C . THR A 1 114 ? 10.259 -1.439 -11.163 1.00 96.56 114 THR A C 1
ATOM 867 O O . THR A 1 114 ? 11.028 -0.616 -11.661 1.00 96.56 114 THR A O 1
ATOM 870 N N . GLY A 1 115 ? 10.505 -2.748 -11.210 1.00 93.00 115 GLY A N 1
ATOM 871 C CA . GLY A 1 115 ? 11.652 -3.313 -11.917 1.00 93.00 115 GLY A CA 1
ATOM 872 C C . GLY A 1 115 ? 11.588 -3.102 -13.434 1.00 93.00 115 GLY A C 1
ATOM 873 O O . GLY A 1 115 ? 10.554 -2.746 -14.002 1.00 93.00 115 GLY A O 1
ATOM 874 N N . GLU A 1 116 ? 12.703 -3.358 -14.109 1.00 92.00 116 GLU A N 1
ATOM 875 C CA . GLU A 1 116 ? 12.748 -3.378 -15.570 1.00 92.00 116 GLU A CA 1
ATOM 876 C C . GLU A 1 116 ? 12.153 -4.686 -16.112 1.00 92.00 116 GLU A C 1
ATOM 878 O O . GLU A 1 116 ? 12.351 -5.765 -15.546 1.00 92.00 116 GLU A O 1
ATOM 883 N N . GLN A 1 117 ? 11.405 -4.601 -17.213 1.00 84.50 117 GLN A N 1
ATOM 884 C CA . GLN A 1 117 ? 10.878 -5.780 -17.893 1.00 84.50 117 GLN A CA 1
ATOM 885 C C . GLN A 1 117 ? 11.913 -6.294 -18.896 1.00 84.50 117 GLN A C 1
ATOM 887 O O . GLN A 1 117 ? 12.316 -5.566 -19.800 1.00 84.50 117 GLN A O 1
ATOM 892 N N . ALA A 1 118 ? 12.316 -7.562 -18.771 1.00 77.75 118 ALA A N 1
ATOM 893 C CA . ALA A 1 118 ? 13.157 -8.200 -19.780 1.00 77.75 118 ALA A CA 1
ATOM 894 C C . ALA A 1 118 ? 12.452 -8.173 -21.155 1.00 77.75 118 ALA A C 1
ATOM 896 O O . ALA A 1 118 ? 11.236 -8.387 -21.213 1.00 77.75 118 ALA A O 1
ATOM 897 N N . PRO A 1 119 ? 13.174 -7.935 -22.268 1.00 69.50 119 PRO A N 1
ATOM 898 C CA . PRO A 1 119 ? 12.569 -7.924 -23.594 1.00 69.50 119 PRO A CA 1
ATOM 899 C C . PRO A 1 119 ? 11.903 -9.277 -23.869 1.00 69.50 119 PRO A C 1
ATOM 901 O O . PRO A 1 119 ? 12.551 -10.321 -23.848 1.00 69.50 119 PRO A O 1
ATOM 904 N N . ALA A 1 120 ? 10.595 -9.252 -24.129 1.00 64.94 120 ALA A N 1
ATOM 905 C CA . ALA A 1 120 ? 9.750 -10.447 -24.214 1.00 64.94 120 ALA A CA 1
ATOM 906 C C . ALA A 1 120 ? 10.071 -11.382 -25.401 1.00 64.94 120 ALA A C 1
ATOM 908 O O . ALA A 1 120 ? 9.476 -12.449 -25.530 1.00 64.94 120 ALA A O 1
ATOM 909 N N . SER A 1 121 ? 11.003 -11.011 -26.280 1.00 54.38 121 SER A N 1
ATOM 910 C CA . SER A 1 121 ? 11.399 -11.821 -27.430 1.00 54.38 121 SER A CA 1
ATOM 911 C C . SER A 1 121 ? 12.870 -11.621 -27.767 1.00 54.38 121 SER A C 1
ATOM 913 O O . SER A 1 121 ? 13.342 -10.483 -27.821 1.00 54.38 121 SER A O 1
ATOM 915 N N . ALA A 1 122 ? 13.569 -12.720 -28.069 1.00 64.62 122 ALA A N 1
ATOM 916 C CA . ALA A 1 122 ? 14.892 -12.675 -28.683 1.00 64.62 122 ALA A CA 1
ATOM 917 C C . ALA A 1 122 ? 14.867 -11.766 -29.932 1.00 64.62 122 ALA A C 1
ATOM 919 O O . ALA A 1 122 ? 13.865 -11.765 -30.660 1.00 64.62 122 ALA A O 1
ATOM 920 N N . PRO A 1 123 ? 15.932 -10.990 -30.204 1.00 67.25 123 PRO A N 1
ATOM 921 C CA . PRO A 1 123 ? 15.981 -10.117 -31.371 1.00 67.25 123 PRO A CA 1
ATOM 922 C C . PRO A 1 123 ? 15.737 -10.940 -32.640 1.00 67.25 123 PRO A C 1
ATOM 924 O O . PRO A 1 123 ? 16.483 -11.862 -32.959 1.00 67.25 123 PRO A O 1
ATOM 927 N N . ARG A 1 124 ? 14.665 -10.620 -33.371 1.00 70.94 124 ARG A N 1
ATOM 928 C CA . ARG A 1 124 ? 14.154 -11.474 -34.457 1.00 70.94 124 ARG A CA 1
ATOM 929 C C . ARG A 1 124 ? 15.006 -11.456 -35.735 1.00 70.94 124 ARG A C 1
ATOM 931 O O . ARG A 1 124 ? 14.670 -12.149 -36.681 1.00 70.94 124 ARG A O 1
ATOM 938 N N . ASN A 1 125 ? 16.112 -10.709 -35.766 1.00 54.56 125 ASN A N 1
ATOM 939 C CA . ASN A 1 125 ? 16.952 -10.529 -36.953 1.00 54.56 125 ASN A CA 1
ATOM 940 C C . ASN A 1 125 ? 18.451 -10.574 -36.621 1.00 54.56 125 ASN A C 1
ATOM 942 O O . ASN A 1 125 ? 19.202 -9.673 -36.988 1.00 54.56 125 ASN A O 1
ATOM 946 N N . VAL A 1 126 ? 18.914 -11.633 -35.950 1.00 56.38 12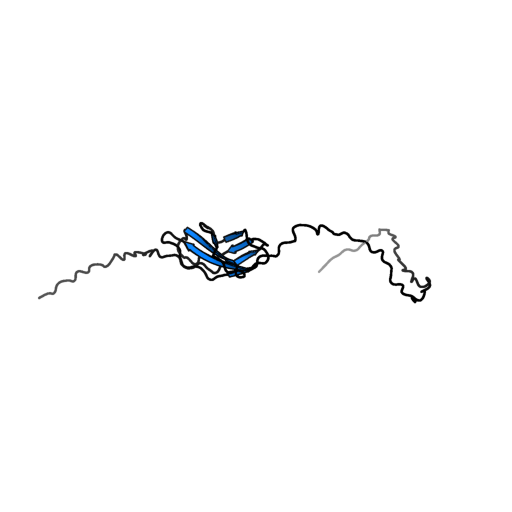6 VAL A N 1
ATOM 947 C CA . VAL A 1 126 ? 20.355 -11.927 -35.871 1.00 56.38 126 VAL A CA 1
ATOM 948 C C . VAL A 1 126 ? 20.793 -12.588 -37.180 1.00 56.38 126 VAL A C 1
ATOM 950 O O . VAL A 1 126 ? 21.171 -13.754 -37.228 1.00 56.38 126 VAL A O 1
ATOM 953 N N . GLN A 1 127 ? 20.718 -11.852 -38.288 1.00 59.66 127 GLN A N 1
ATOM 954 C CA . GLN A 1 127 ? 21.485 -12.205 -39.477 1.00 59.66 127 GLN A CA 1
ATOM 955 C C . GLN A 1 127 ? 22.928 -11.832 -39.167 1.00 59.66 127 GLN A C 1
ATOM 957 O O . GLN A 1 127 ? 23.428 -10.782 -39.565 1.00 59.66 127 GLN A O 1
ATOM 962 N N . GLY A 1 128 ? 23.588 -12.691 -38.391 1.00 50.12 128 GLY A N 1
ATOM 963 C CA . GLY A 1 128 ? 25.033 -12.710 -38.315 1.00 50.12 128 GLY A CA 1
ATOM 964 C C . GLY A 1 128 ? 25.534 -13.035 -39.710 1.00 50.12 128 GLY A C 1
ATOM 965 O O . GLY A 1 128 ? 25.778 -14.193 -40.033 1.00 50.12 128 GLY A O 1
ATOM 966 N N . ARG A 1 129 ? 25.669 -12.021 -40.569 1.00 55.12 129 ARG A N 1
ATOM 967 C CA . ARG A 1 129 ? 26.603 -12.125 -41.675 1.00 55.12 129 ARG A CA 1
ATOM 968 C C . ARG A 1 129 ? 27.938 -12.283 -40.972 1.00 55.12 129 ARG A C 1
ATOM 970 O O . ARG A 1 129 ? 28.479 -11.300 -40.472 1.00 55.12 129 ARG A O 1
ATOM 977 N N . MET A 1 130 ? 28.419 -13.523 -40.874 1.00 46.03 130 MET A N 1
ATOM 978 C CA . MET A 1 130 ? 29.842 -13.775 -40.739 1.00 46.03 130 MET A CA 1
ATOM 979 C C . MET A 1 130 ? 30.466 -13.008 -41.898 1.00 46.03 130 MET A C 1
ATOM 981 O O . MET A 1 130 ? 30.492 -13.469 -43.036 1.00 46.03 130 MET A O 1
ATOM 985 N N . LEU A 1 131 ? 30.873 -11.768 -41.636 1.00 56.34 131 LEU A N 1
ATOM 986 C CA . LEU A 1 131 ? 31.930 -11.165 -42.402 1.00 56.34 131 LEU A CA 1
ATOM 987 C C . LEU A 1 131 ? 33.082 -12.107 -42.123 1.00 56.34 131 LEU A C 1
ATOM 989 O O . LEU A 1 131 ? 33.581 -12.145 -40.999 1.00 56.34 131 LEU A O 1
ATOM 993 N N . SER A 1 132 ? 33.370 -12.970 -43.098 1.00 50.91 132 SER A N 1
ATOM 994 C CA . SER A 1 132 ? 34.601 -13.739 -43.148 1.00 50.91 132 SER A CA 1
ATOM 995 C C . SER A 1 132 ? 35.682 -12.836 -42.588 1.00 50.91 132 SER A C 1
ATOM 997 O O . SER A 1 132 ? 35.858 -11.726 -43.096 1.00 50.91 132 SER A O 1
ATOM 999 N N . SER A 1 133 ? 36.293 -13.254 -41.483 1.00 52.47 133 SER A N 1
ATOM 1000 C CA . SER A 1 133 ? 37.378 -12.525 -40.856 1.00 52.47 133 SER A CA 1
ATOM 1001 C C . SER A 1 133 ? 38.503 -12.453 -41.877 1.00 52.47 133 SER A C 1
ATOM 1003 O O . SER A 1 133 ? 39.350 -13.340 -41.960 1.00 52.47 133 SER A O 1
ATOM 1005 N N . THR A 1 134 ? 38.489 -11.429 -42.719 1.00 57.69 134 THR A N 1
ATOM 1006 C CA . THR A 1 134 ? 39.684 -11.010 -43.417 1.00 57.69 134 THR A CA 1
ATOM 1007 C C . THR A 1 134 ? 40.533 -10.417 -42.313 1.00 57.69 134 THR A C 1
ATOM 1009 O O . THR A 1 134 ? 40.317 -9.280 -41.898 1.00 57.69 134 THR A O 1
ATOM 1012 N N . SER A 1 135 ? 41.408 -11.250 -41.745 1.00 57.38 135 SER A N 1
ATOM 1013 C CA . SER A 1 135 ? 42.454 -10.792 -40.843 1.00 57.38 135 SER A CA 1
ATOM 1014 C C . SER A 1 135 ? 43.093 -9.556 -41.471 1.00 57.38 135 SER A C 1
ATOM 1016 O O . SER A 1 135 ? 43.498 -9.633 -42.636 1.00 57.38 135 SER A O 1
ATOM 1018 N N . PRO A 1 136 ? 43.191 -8.422 -40.759 1.00 53.91 136 PRO A N 1
ATOM 1019 C CA . PRO A 1 136 ? 44.120 -7.384 -41.159 1.00 53.91 136 PRO A CA 1
ATOM 1020 C C . PRO A 1 136 ? 45.488 -8.062 -41.237 1.00 53.91 136 PRO A C 1
ATOM 1022 O O . PRO A 1 136 ? 45.951 -8.634 -40.248 1.00 53.91 136 PRO A O 1
ATOM 1025 N N . GLY A 1 137 ? 46.067 -8.105 -42.436 1.00 56.31 137 GLY A N 1
ATOM 1026 C CA . GLY A 1 137 ? 47.408 -8.622 -42.643 1.00 56.31 137 GLY A CA 1
ATOM 1027 C C . GLY A 1 137 ? 48.371 -7.799 -41.804 1.00 56.31 137 GLY A C 1
ATOM 1028 O O . GLY A 1 137 ? 48.672 -6.658 -42.141 1.00 56.31 137 GLY A O 1
ATOM 1029 N N . TRP A 1 138 ? 48.824 -8.365 -40.689 1.00 47.59 138 TRP A N 1
ATOM 1030 C CA . TRP A 1 138 ? 50.024 -7.896 -40.018 1.00 47.59 138 TRP A CA 1
ATOM 1031 C C . TRP A 1 138 ? 51.204 -8.426 -40.828 1.00 47.59 138 TRP A C 1
ATOM 1033 O O . TRP A 1 138 ? 51.740 -9.497 -40.543 1.00 47.59 138 TRP A O 1
ATOM 1043 N N . ASP A 1 139 ? 51.571 -7.699 -41.883 1.00 57.00 139 ASP A N 1
ATOM 1044 C CA . ASP A 1 139 ? 52.902 -7.822 -42.467 1.00 57.00 139 ASP A CA 1
ATOM 1045 C C . ASP A 1 139 ? 53.917 -7.497 -41.362 1.00 57.00 139 ASP A C 1
ATOM 1047 O O . ASP A 1 139 ? 53.998 -6.363 -40.891 1.00 57.00 139 ASP A O 1
ATOM 1051 N N . GLY A 1 140 ? 54.659 -8.514 -40.912 1.00 55.59 140 GLY A N 1
ATOM 1052 C CA . GLY A 1 140 ? 55.812 -8.328 -40.028 1.00 55.59 140 GLY A CA 1
ATOM 1053 C C . GLY A 1 140 ? 55.787 -9.027 -38.667 1.00 55.59 140 GLY A C 1
ATOM 1054 O O . GLY A 1 140 ? 56.424 -8.530 -37.741 1.00 55.59 140 GLY A O 1
ATOM 1055 N N . ALA A 1 141 ? 55.127 -10.178 -38.506 1.00 45.53 141 ALA A N 1
ATOM 1056 C CA . ALA A 1 141 ? 55.445 -11.051 -37.371 1.00 45.53 141 ALA A CA 1
ATOM 1057 C C . ALA A 1 141 ? 56.776 -11.791 -37.647 1.00 45.53 141 ALA A C 1
ATOM 1059 O O . ALA A 1 141 ? 56.861 -12.509 -38.648 1.00 45.53 141 ALA A O 1
ATOM 1060 N N . PRO A 1 142 ? 57.825 -11.649 -36.811 1.00 49.00 142 PRO A N 1
ATOM 1061 C CA . PRO A 1 142 ? 59.032 -12.453 -36.957 1.00 49.00 142 PRO A CA 1
ATOM 1062 C C . PRO A 1 142 ? 58.670 -13.923 -36.719 1.00 49.00 142 PRO A C 1
ATOM 1064 O O . PRO A 1 142 ? 58.002 -14.253 -35.738 1.00 49.00 142 PRO A O 1
ATOM 1067 N N . GLN A 1 143 ? 59.084 -14.816 -37.621 1.00 50.69 143 GLN A N 1
ATOM 1068 C CA . GLN A 1 143 ? 58.901 -16.250 -37.417 1.00 50.69 143 GLN A CA 1
ATOM 1069 C C . GLN A 1 143 ? 59.726 -16.698 -36.208 1.00 50.69 143 GLN A C 1
ATOM 1071 O O . GLN A 1 143 ? 60.948 -16.810 -36.285 1.00 50.69 143 GLN A O 1
ATOM 1076 N N . PHE A 1 144 ? 59.054 -16.971 -35.092 1.00 44.59 144 PHE A N 1
ATOM 1077 C CA . PHE A 1 144 ? 59.646 -17.709 -33.987 1.00 44.59 144 PHE A CA 1
ATOM 1078 C C . PHE A 1 144 ? 59.711 -19.187 -34.390 1.00 44.59 144 PHE A C 1
ATOM 1080 O O . PHE A 1 144 ? 58.681 -19.830 -34.606 1.00 44.59 144 PHE A O 1
ATOM 1087 N N . GLN A 1 145 ? 60.925 -19.705 -34.582 1.00 43.94 145 GLN A N 1
ATOM 1088 C CA . GLN A 1 145 ? 61.164 -21.109 -34.910 1.00 43.94 145 GLN A CA 1
ATOM 1089 C C . GLN A 1 145 ? 60.718 -22.011 -33.748 1.00 43.94 145 GLN A C 1
ATOM 1091 O O . GLN A 1 145 ? 60.929 -21.697 -32.580 1.00 43.94 145 GLN A O 1
ATOM 1096 N N . SER A 1 146 ? 60.113 -23.158 -34.066 1.00 51.06 146 SER A N 1
ATOM 1097 C CA . SER A 1 146 ? 59.581 -24.113 -33.087 1.00 51.06 146 SER A CA 1
ATOM 1098 C C . SER A 1 146 ? 60.682 -24.956 -32.419 1.00 51.06 146 SER A C 1
ATOM 1100 O O . SER A 1 146 ? 60.739 -26.171 -32.623 1.00 51.06 146 SER A O 1
ATOM 1102 N N . GLN A 1 147 ? 61.582 -24.338 -31.651 1.00 51.28 147 GLN A N 1
ATOM 1103 C CA . GLN A 1 147 ? 62.581 -25.078 -30.861 1.00 51.28 147 GLN A CA 1
ATOM 1104 C C . GLN A 1 147 ? 62.632 -24.744 -29.363 1.00 51.28 147 GLN A C 1
ATOM 1106 O O . GLN A 1 147 ? 63.295 -25.472 -28.635 1.00 51.28 147 GLN A O 1
ATOM 1111 N N . ASP A 1 148 ? 61.840 -23.794 -28.860 1.00 52.75 148 ASP A N 1
ATOM 1112 C CA . ASP A 1 148 ? 61.783 -23.501 -27.418 1.00 52.75 148 ASP A CA 1
ATOM 1113 C C . ASP A 1 148 ? 60.486 -24.008 -26.762 1.00 52.75 148 ASP A C 1
ATOM 1115 O O . ASP A 1 148 ? 59.641 -23.236 -26.310 1.00 52.75 148 ASP A O 1
ATOM 1119 N N . LEU A 1 149 ? 60.315 -25.331 -26.695 1.00 50.25 149 LEU A N 1
ATOM 1120 C CA . LEU A 1 149 ? 59.391 -25.947 -25.735 1.00 50.25 149 LEU A CA 1
ATOM 1121 C C . LEU A 1 149 ? 60.187 -26.350 -24.484 1.00 50.25 149 LEU A C 1
ATOM 1123 O O . LEU A 1 149 ? 61.017 -27.255 -24.579 1.00 50.25 149 LEU A O 1
ATOM 1127 N N . PRO A 1 150 ? 59.941 -25.769 -23.294 1.00 43.41 150 PRO A N 1
ATOM 1128 C CA . PRO A 1 150 ? 60.398 -26.390 -22.063 1.00 43.41 150 PRO A CA 1
ATOM 1129 C C . PRO A 1 150 ? 59.559 -27.650 -21.816 1.00 43.41 150 PRO A C 1
ATOM 1131 O O . PRO A 1 150 ? 58.354 -27.584 -21.570 1.00 43.41 150 PRO A O 1
ATOM 1134 N N . THR A 1 151 ? 60.202 -28.814 -21.896 1.00 50.16 151 THR A N 1
ATOM 1135 C CA . THR A 1 151 ? 59.624 -30.104 -21.509 1.00 50.16 151 THR A CA 1
ATOM 1136 C C . THR A 1 151 ? 59.160 -30.039 -20.053 1.00 50.16 151 THR A C 1
ATOM 1138 O O . THR A 1 151 ? 59.971 -30.008 -19.128 1.00 50.16 151 THR A O 1
ATOM 1141 N N . LEU A 1 152 ? 57.844 -30.034 -19.841 1.00 44.16 152 LEU A N 1
ATOM 1142 C CA . LEU A 1 152 ? 57.235 -30.228 -18.528 1.00 44.16 152 LEU A CA 1
ATOM 1143 C C . LEU A 1 152 ? 57.464 -31.688 -18.118 1.00 44.16 152 LEU A C 1
ATOM 1145 O O . LEU A 1 152 ? 56.810 -32.600 -18.623 1.00 44.16 152 LEU A O 1
ATOM 1149 N N . HIS A 1 153 ? 58.425 -31.920 -17.226 1.00 49.25 153 HIS A N 1
ATOM 1150 C CA . HIS A 1 153 ? 58.657 -33.236 -16.643 1.00 49.25 153 HIS A CA 1
ATOM 1151 C C . HIS A 1 153 ? 57.542 -33.516 -15.621 1.00 49.25 153 HIS A C 1
ATOM 1153 O O . HIS A 1 153 ? 57.626 -33.132 -14.456 1.00 49.25 153 HIS A O 1
ATOM 1159 N N . PHE A 1 154 ? 56.459 -34.150 -16.075 1.00 41.03 154 PHE A N 1
ATOM 1160 C CA . PHE A 1 154 ? 55.482 -34.785 -15.196 1.00 41.03 154 PHE A CA 1
ATOM 1161 C C . PHE A 1 154 ? 56.097 -36.076 -14.648 1.00 41.03 154 PHE A C 1
ATOM 1163 O O . PHE A 1 154 ? 56.148 -37.083 -15.347 1.00 41.03 154 PHE A O 1
ATOM 1170 N N . ALA A 1 155 ? 56.555 -36.059 -13.397 1.00 40.19 155 ALA A N 1
ATOM 1171 C CA . ALA A 1 155 ? 56.834 -37.285 -12.660 1.00 40.19 155 ALA A CA 1
ATOM 1172 C C . ALA A 1 155 ? 55.568 -37.692 -11.895 1.00 40.19 155 ALA A C 1
ATOM 1174 O O . ALA A 1 155 ? 55.301 -37.207 -10.796 1.00 40.19 155 ALA A O 1
ATOM 1175 N N . ALA A 1 156 ? 54.775 -38.567 -12.505 1.00 40.19 156 ALA A N 1
ATOM 1176 C CA . ALA A 1 156 ? 53.816 -39.402 -11.804 1.00 40.19 156 ALA A CA 1
ATOM 1177 C C . ALA A 1 156 ? 54.317 -40.839 -11.933 1.00 40.19 156 ALA A C 1
ATOM 1179 O O . ALA A 1 156 ? 54.170 -41.435 -12.993 1.00 40.19 156 ALA A O 1
ATOM 1180 N N . ASP A 1 157 ? 54.903 -41.379 -10.866 1.00 43.03 157 ASP A N 1
ATOM 1181 C CA . ASP A 1 157 ? 55.097 -42.819 -10.745 1.00 43.03 157 ASP A CA 1
ATOM 1182 C C . ASP A 1 157 ? 54.509 -43.310 -9.424 1.00 43.03 157 ASP A C 1
ATOM 1184 O O . ASP A 1 157 ? 54.911 -42.939 -8.320 1.00 43.03 157 ASP A O 1
ATOM 1188 N N . VAL A 1 158 ? 53.474 -44.122 -9.598 1.00 47.22 158 VAL A N 1
ATOM 1189 C CA . VAL A 1 158 ? 52.765 -44.906 -8.599 1.00 47.22 158 VAL A CA 1
ATOM 1190 C C . VAL A 1 158 ? 53.528 -46.213 -8.429 1.00 47.22 158 VAL A C 1
ATOM 1192 O O . VAL A 1 158 ? 53.688 -46.928 -9.409 1.00 47.22 158 VAL A O 1
ATOM 1195 N N . LEU A 1 159 ? 53.911 -46.580 -7.201 1.00 44.09 159 LEU A N 1
ATOM 1196 C CA . LEU A 1 159 ? 54.192 -47.974 -6.821 1.00 44.09 159 LEU A CA 1
ATOM 1197 C C . LEU A 1 159 ? 54.072 -48.156 -5.291 1.00 44.09 159 LEU A C 1
ATOM 1199 O O . LEU A 1 159 ? 54.971 -47.848 -4.515 1.00 44.09 159 LEU A O 1
ATOM 1203 N N . PHE A 1 160 ? 52.910 -48.658 -4.868 1.00 37.72 160 PHE A N 1
ATOM 1204 C CA . PHE A 1 160 ? 52.699 -49.452 -3.640 1.00 37.72 160 PHE A CA 1
ATOM 1205 C C . PHE A 1 160 ? 53.228 -50.896 -3.862 1.00 37.72 160 PHE A C 1
ATOM 1207 O O . PHE A 1 160 ? 53.508 -51.221 -5.017 1.00 37.72 160 PHE A O 1
ATOM 1214 N N . PRO A 1 161 ? 53.209 -51.853 -2.896 1.00 55.28 161 PRO A N 1
ATOM 1215 C CA . PRO A 1 161 ? 53.111 -51.819 -1.419 1.00 55.28 161 PRO A CA 1
ATOM 1216 C C . PRO A 1 161 ? 54.169 -52.734 -0.722 1.00 55.28 161 PRO A C 1
ATOM 1218 O O . PRO A 1 161 ? 54.884 -53.474 -1.382 1.00 55.28 161 PRO A O 1
ATOM 1221 N N . HIS A 1 162 ? 54.225 -52.777 0.622 1.00 35.97 162 HIS A N 1
ATOM 1222 C CA . HIS A 1 162 ? 53.972 -54.007 1.412 1.00 35.97 162 HIS A CA 1
ATOM 1223 C C . HIS A 1 162 ? 54.043 -53.780 2.934 1.00 35.97 162 HIS A C 1
ATOM 1225 O O . HIS A 1 162 ? 54.833 -53.005 3.464 1.00 35.97 162 HIS A O 1
ATOM 1231 N N . ARG A 1 163 ? 53.159 -54.501 3.626 1.00 41.34 163 ARG A N 1
ATOM 1232 C CA . ARG A 1 163 ? 52.857 -54.488 5.062 1.00 41.34 163 ARG A CA 1
ATOM 1233 C C . ARG A 1 163 ? 53.448 -55.753 5.713 1.00 41.34 163 ARG A C 1
ATOM 1235 O O . ARG A 1 163 ? 53.207 -56.820 5.165 1.00 41.34 163 ARG A O 1
ATOM 1242 N N . LEU A 1 164 ? 54.112 -55.648 6.876 1.00 44.62 164 LEU A N 1
ATOM 1243 C CA . LEU A 1 164 ? 53.915 -56.407 8.144 1.00 44.62 164 LEU A CA 1
ATOM 1244 C C . LEU A 1 164 ? 55.194 -56.448 9.008 1.00 44.62 164 LEU A C 1
ATOM 1246 O O . LEU A 1 164 ? 56.254 -56.819 8.523 1.00 44.62 164 LEU A O 1
ATOM 1250 N N . GLY A 1 165 ? 55.049 -56.236 10.323 1.00 40.22 165 GLY A N 1
ATOM 1251 C CA . GLY A 1 165 ? 56.047 -56.667 11.314 1.00 40.22 165 GLY A CA 1
ATOM 1252 C C . GLY A 1 165 ? 55.872 -56.047 12.704 1.00 40.22 165 GLY A C 1
ATOM 1253 O O . GLY A 1 165 ? 56.281 -54.921 12.928 1.00 40.22 165 GLY A O 1
ATOM 1254 N N . LYS A 1 166 ? 55.243 -56.785 13.628 1.00 45.97 166 LYS A N 1
ATOM 1255 C CA . LYS A 1 166 ? 54.908 -56.415 15.022 1.00 45.97 166 LYS A CA 1
ATOM 1256 C C . LYS A 1 166 ? 56.075 -56.590 16.016 1.00 45.97 166 LYS A C 1
ATOM 1258 O O . LYS A 1 166 ? 56.884 -57.486 15.798 1.00 45.97 166 LYS A O 1
ATOM 1263 N N . LYS A 1 167 ? 55.947 -55.922 17.183 1.00 42.56 167 LYS A N 1
ATOM 1264 C CA . LYS A 1 167 ? 56.236 -56.325 18.602 1.00 42.56 167 LYS A CA 1
ATOM 1265 C C . LYS A 1 167 ? 57.126 -55.278 19.308 1.00 42.56 167 LYS A C 1
ATOM 1267 O O . LYS A 1 167 ? 58.021 -54.769 18.663 1.00 42.56 167 LYS A O 1
ATOM 1272 N N . THR A 1 168 ? 57.031 -54.891 20.587 1.00 47.62 168 THR A N 1
ATOM 1273 C CA . THR A 1 168 ? 56.239 -55.209 21.804 1.00 47.62 168 THR A CA 1
ATOM 1274 C C . THR A 1 168 ? 56.752 -54.278 22.927 1.00 47.62 168 THR A C 1
ATOM 1276 O O . THR A 1 168 ? 57.940 -53.976 22.923 1.00 47.62 168 THR A O 1
ATOM 1279 N N . GLY A 1 169 ? 55.916 -53.944 23.924 1.00 43.91 169 GLY A N 1
ATOM 1280 C CA . GLY A 1 169 ? 56.320 -53.403 25.247 1.00 43.91 169 GLY A CA 1
ATOM 1281 C C . GLY A 1 169 ? 55.370 -52.302 25.755 1.00 43.91 169 GLY A C 1
ATOM 1282 O O . GLY A 1 169 ? 55.532 -51.163 25.350 1.00 43.91 169 GLY A O 1
ATOM 1283 N N . LYS A 1 170 ? 54.205 -52.590 26.365 1.00 45.84 170 LYS A N 1
ATOM 1284 C CA . LYS A 1 170 ? 53.924 -52.860 27.806 1.00 45.84 170 LYS A CA 1
ATOM 1285 C C . LYS A 1 170 ? 54.459 -51.793 28.806 1.00 45.84 170 LYS A C 1
ATOM 1287 O O . LYS A 1 170 ? 55.598 -51.914 29.231 1.00 45.84 170 LYS A O 1
ATOM 1292 N N . GLU A 1 171 ? 53.621 -50.773 29.082 1.00 40.72 171 GLU A N 1
ATOM 1293 C CA . GLU A 1 171 ? 53.076 -50.202 30.366 1.00 40.72 171 GLU A CA 1
ATOM 1294 C C . GLU A 1 171 ? 53.720 -50.549 31.751 1.00 40.72 171 GLU A C 1
ATOM 1296 O O . GLU A 1 171 ? 54.396 -51.576 31.802 1.00 40.72 171 GLU A O 1
ATOM 1301 N N . PRO A 1 172 ? 53.417 -49.884 32.918 1.00 58.62 172 PRO A N 1
ATOM 1302 C CA . PRO A 1 172 ? 52.482 -48.770 33.236 1.00 58.62 172 PRO A CA 1
ATOM 1303 C C . PRO A 1 172 ? 53.012 -47.768 34.341 1.00 58.62 172 PRO A C 1
ATOM 1305 O O . PRO A 1 172 ? 54.199 -47.457 34.273 1.00 58.62 172 PRO A O 1
ATOM 1308 N N . PRO A 1 173 ? 52.229 -47.174 35.294 1.00 61.31 173 PRO A N 1
ATOM 1309 C CA . PRO A 1 173 ? 52.176 -45.716 35.490 1.00 61.31 173 PRO A CA 1
ATOM 1310 C C . PRO A 1 173 ? 52.607 -45.243 36.905 1.00 61.31 173 PRO A C 1
ATOM 1312 O O . PRO A 1 173 ? 52.909 -46.047 37.787 1.00 61.31 173 PRO A O 1
ATOM 1315 N N . SER A 1 174 ? 52.538 -43.932 37.150 1.00 54.59 174 SER A N 1
ATOM 1316 C CA . SER A 1 174 ? 52.281 -43.341 38.477 1.00 54.59 174 SER A CA 1
ATOM 1317 C C . SER A 1 174 ? 51.708 -41.942 38.325 1.00 54.59 174 SER A C 1
ATOM 1319 O O . SER A 1 174 ? 52.354 -41.167 37.582 1.00 54.59 174 SER A O 1
#

Sequence (174 aa):
MITGWITLIQVHHTQDCTSSSSSLPKAPGTPMVTETTATSITITWDSGNPDPVSYYVIEYKSKSQDGPYQIKEDITTTRYSIGGLSPNSEYEIWVSAVNSIGQGPPSESVVTRTGEQAPASAPRNVQGRMLSSTSPGWDGAPQFQSQDLPTLHFAADVLFPHRLGKKTGKEPPS

Nearest PDB structures (foldseek):
  4pbx-assembly1_A  TM=8.684E-01  e=2.136E-15  Homo sapiens
  4yfd-assembly1_A  TM=8.613E-01  e=3.209E-13  Mus musculus
  4yfe-assembly2_B  TM=8.598E-01  e=2.603E-12  Mus musculus
  4yfg-assembly1_A  TM=8.596E-01  e=4.044E-12  Mus musculus
  6tpv-assembly1_A  TM=8.494E-01  e=4.770E-12  Homo sapiens

Foldseek 3Di:
DDDDDDDPPDDDDPPPPPPPVPDAFAAWEEWDWDDAAQFKTKTFTHRNGPDDFQWKKKWKDFPVDDDHTDIDI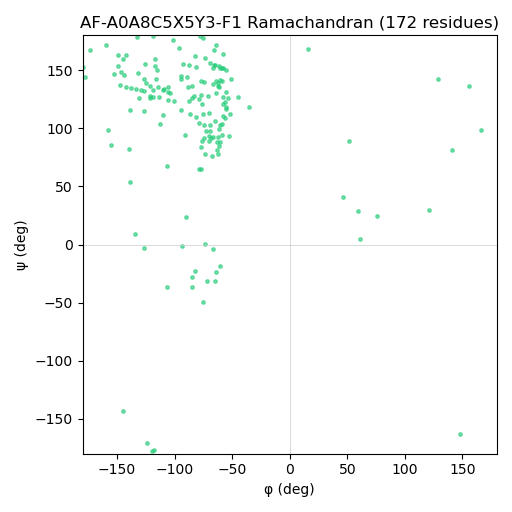PHRHRMDMDGRHHGQTKMKMWMWTADPVGIYDIYDIDIDTHHHDDDPDDDPDPPPPPPPCPDPDPPDDPDDDPDDDDPPPDDDDDDDDDDDDDDDDDDDDD

Mean predicted aligned error: 18.09 Å

Radius of gyration: 41.25 Å; Cα contacts (8 Å, |Δi|>4): 259; chains: 1; bounding box: 93×81×113 Å

pLDDT: mean 75.82, std 22.96, range [35.97, 98.69]

InterPro domains:
  IPR003961 Fibronectin type III [PF00041] (27-112)
  IPR003961 Fibronectin type III [PS50853] (27-117)
  IPR003961 Fibronectin type III [SM00060] (25-104)
  IPR003961 Fibronectin type III [cd00063] (25-114)
  IPR013783 Immunoglobulin-like fold [G3DSA:2.60.40.10] (24-115)
  IPR036116 Fibronectin type III superfamily [SSF49265] (22-128)